Protein AF-T0ZR98-F1 (afdb_monomer_lite)

Organism: NCBI:txi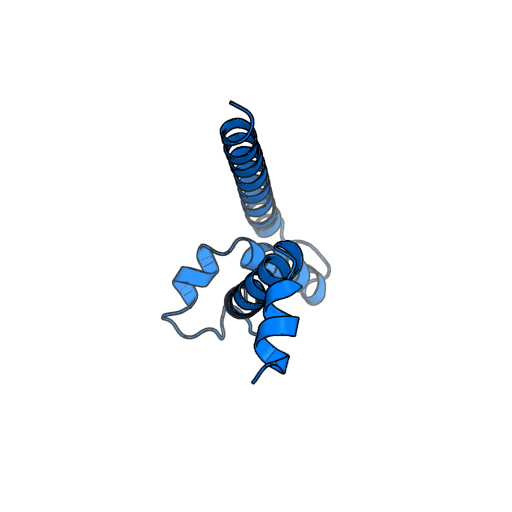d410659

pLDDT: mean 75.18, std 8.46, range [43.97, 89.25]

Sequence (102 aa):
SGITTILASRINKVEVYAIAGQAIVLPLWFMSGAFFPASSLPGFLRPFAIYNPMTYATQAVRDVMILGYFPSGAIVLDFSVLIVFLLFGVITSIFMFKTHID

Structure (mmCIF, N/CA/C/O backbone):
data_AF-T0ZR98-F1
#
_entry.id   AF-T0ZR98-F1
#
loop_
_atom_site.group_PDB
_atom_site.id
_atom_site.type_symbol
_atom_site.label_atom_id
_atom_site.label_alt_id
_atom_site.label_comp_id
_atom_site.label_asym_id
_atom_site.label_entity_id
_atom_site.label_seq_id
_atom_site.pdbx_PDB_ins_code
_atom_site.Cartn_x
_atom_site.Cartn_y
_atom_site.Cartn_z
_atom_site.occupancy
_atom_site.B_iso_or_equiv
_atom_site.auth_seq_id
_atom_site.auth_comp_id
_atom_site.auth_asym_id
_atom_site.auth_atom_id
_atom_site.pdbx_PDB_model_num
ATOM 1 N N . SER A 1 1 ? -3.966 -4.915 39.069 1.00 53.41 1 SER A N 1
ATOM 2 C CA . SER A 1 1 ? -3.195 -3.937 39.867 1.00 53.41 1 SER A CA 1
ATOM 3 C C . SER A 1 1 ? -3.811 -2.564 39.690 1.00 53.41 1 SER A C 1
ATOM 5 O O . SER A 1 1 ? -4.158 -2.259 38.562 1.00 53.41 1 SER A O 1
ATOM 7 N N . GLY A 1 2 ? -3.937 -1.717 40.719 1.00 72.69 2 GLY A N 1
ATOM 8 C CA . GLY A 1 2 ? -4.484 -0.349 40.558 1.00 72.69 2 GLY A CA 1
ATOM 9 C C . GLY A 1 2 ? -3.819 0.466 39.432 1.00 72.69 2 GLY A C 1
ATOM 10 O O . GLY A 1 2 ? -4.447 1.317 38.817 1.00 72.69 2 GLY A O 1
ATOM 11 N N . ILE A 1 3 ? -2.586 0.094 39.078 1.00 71.25 3 ILE A N 1
ATOM 12 C CA . ILE A 1 3 ? -1.805 0.567 37.930 1.00 71.25 3 ILE A CA 1
ATOM 13 C C . ILE A 1 3 ? -2.530 0.365 36.584 1.00 71.25 3 ILE A C 1
ATOM 15 O O . ILE A 1 3 ? -2.581 1.291 35.782 1.00 71.25 3 ILE A O 1
ATOM 19 N N . THR A 1 4 ? -3.152 -0.792 36.330 1.00 73.50 4 THR A N 1
ATOM 20 C CA . THR A 1 4 ? -3.895 -1.044 35.077 1.00 73.50 4 THR A CA 1
ATOM 21 C C . THR A 1 4 ? -5.219 -0.288 35.030 1.00 73.50 4 THR A C 1
ATOM 23 O O . THR A 1 4 ? -5.678 0.069 33.953 1.00 73.50 4 THR A O 1
ATOM 26 N N . THR A 1 5 ? -5.822 -0.006 36.186 1.00 71.75 5 THR A N 1
ATOM 27 C CA . THR A 1 5 ? -7.075 0.757 36.289 1.00 71.75 5 THR A CA 1
ATOM 28 C C . THR A 1 5 ? -6.840 2.257 36.089 1.00 71.75 5 THR A C 1
ATOM 30 O O . THR A 1 5 ? -7.638 2.920 35.434 1.00 71.75 5 THR A O 1
ATOM 33 N N . ILE A 1 6 ? -5.706 2.785 36.565 1.00 72.12 6 ILE A N 1
ATOM 34 C CA . ILE A 1 6 ? -5.241 4.146 36.250 1.00 72.12 6 ILE A CA 1
ATOM 35 C C . ILE A 1 6 ? -4.896 4.266 34.761 1.00 72.12 6 ILE A C 1
ATOM 37 O O . ILE A 1 6 ? -5.287 5.244 34.126 1.00 72.12 6 ILE A O 1
ATOM 41 N N . LEU A 1 7 ? -4.219 3.259 34.196 1.00 66.81 7 LEU A N 1
ATOM 42 C CA . LEU A 1 7 ? -3.943 3.185 32.760 1.00 66.81 7 LEU A CA 1
ATOM 43 C C . LEU A 1 7 ? -5.253 3.209 31.964 1.00 66.81 7 LEU A C 1
ATOM 45 O O . LEU A 1 7 ? -5.447 4.110 31.159 1.00 66.81 7 LEU A O 1
ATOM 49 N N . ALA A 1 8 ? -6.193 2.310 32.265 1.00 64.88 8 ALA A N 1
ATOM 50 C CA . ALA A 1 8 ? -7.485 2.204 31.583 1.00 64.88 8 ALA A CA 1
ATOM 51 C C . ALA A 1 8 ? -8.359 3.466 31.703 1.00 64.88 8 ALA A C 1
ATOM 53 O O . ALA A 1 8 ? -9.055 3.812 30.754 1.00 64.88 8 ALA A O 1
ATOM 54 N N . SER A 1 9 ? -8.284 4.200 32.820 1.00 66.06 9 SER A N 1
ATOM 55 C CA . SER A 1 9 ? -8.987 5.481 33.006 1.00 66.06 9 SER A CA 1
ATOM 56 C C . SER A 1 9 ? -8.476 6.605 32.091 1.00 66.06 9 SER A C 1
ATOM 58 O O . SER A 1 9 ? -9.110 7.659 32.010 1.00 66.06 9 SER A O 1
ATOM 60 N N . ARG A 1 10 ? -7.319 6.417 31.447 1.00 62.66 10 ARG A N 1
ATOM 61 C CA . ARG A 1 10 ? -6.625 7.419 30.630 1.00 62.66 10 ARG A CA 1
ATOM 62 C C . ARG A 1 10 ? -6.432 7.013 29.175 1.00 62.66 10 ARG A C 1
ATOM 64 O O . ARG A 1 10 ? -6.011 7.873 28.405 1.00 62.66 10 ARG A O 1
ATOM 71 N N . ILE A 1 11 ? -6.736 5.767 28.796 1.00 65.44 11 ILE A N 1
ATOM 72 C CA . ILE A 1 11 ? -6.606 5.320 27.407 1.00 65.44 11 ILE A CA 1
ATOM 73 C C . ILE A 1 11 ? -7.576 6.141 26.555 1.00 65.44 11 ILE A C 1
ATOM 75 O O . ILE A 1 11 ? -8.788 5.917 26.528 1.00 65.44 11 ILE A O 1
ATOM 79 N N . ASN A 1 12 ? -7.023 7.134 25.866 1.00 64.06 12 ASN A N 1
ATOM 80 C CA . ASN A 1 12 ? -7.750 7.926 24.898 1.00 64.06 12 ASN A CA 1
ATOM 81 C C . ASN A 1 12 ? -8.146 7.006 23.751 1.00 64.06 12 ASN A C 1
ATOM 83 O O . ASN A 1 12 ? -7.325 6.223 23.273 1.00 64.06 12 ASN A O 1
ATOM 87 N N . LYS A 1 13 ? -9.376 7.146 23.247 1.00 67.56 13 LYS A N 1
ATOM 88 C CA . LYS A 1 13 ? -9.825 6.394 22.066 1.00 67.56 13 LYS A CA 1
ATOM 89 C C . LYS A 1 13 ? -8.796 6.492 20.926 1.00 67.56 13 LYS A C 1
ATOM 91 O O . LYS A 1 13 ? -8.522 5.501 20.266 1.00 67.56 13 LYS A O 1
ATOM 96 N N . VAL A 1 14 ? -8.146 7.653 20.789 1.00 68.50 14 VAL A N 1
ATOM 97 C CA . VAL A 1 14 ? -7.059 7.930 19.834 1.00 68.50 14 VAL A CA 1
ATOM 98 C C . VAL A 1 14 ? -5.856 6.986 19.976 1.00 68.50 14 VAL A C 1
ATOM 100 O O . VAL A 1 14 ? -5.331 6.533 18.966 1.00 68.50 14 VAL A O 1
ATOM 103 N N . GLU A 1 15 ? -5.426 6.660 21.197 1.00 75.88 15 GLU A N 1
ATOM 104 C CA . GLU A 1 15 ? -4.266 5.789 21.433 1.00 75.88 15 GLU A CA 1
ATOM 105 C C . GLU A 1 15 ? -4.564 4.345 21.012 1.00 75.88 15 GLU A C 1
ATOM 107 O O . GLU A 1 15 ? -3.760 3.716 20.328 1.00 75.88 15 GLU A O 1
ATOM 112 N N . VAL A 1 16 ? -5.771 3.852 21.314 1.00 77.75 16 VAL A N 1
ATOM 113 C CA . VAL A 1 16 ? -6.229 2.528 20.857 1.00 77.75 16 VAL A CA 1
ATOM 114 C C . VAL A 1 16 ? -6.331 2.480 19.337 1.00 77.75 16 VAL A C 1
ATOM 116 O O . VAL A 1 16 ? -5.886 1.505 18.735 1.00 77.75 16 VAL A O 1
ATOM 119 N N . TYR A 1 17 ? -6.867 3.530 18.706 1.00 75.75 17 TYR A N 1
ATOM 120 C CA . TYR A 1 17 ? -6.930 3.618 17.245 1.00 75.75 17 TYR A CA 1
ATOM 121 C C . TYR A 1 17 ? -5.538 3.624 16.609 1.00 75.75 17 TYR A C 1
ATOM 123 O O . TYR A 1 17 ? -5.324 2.925 15.621 1.00 75.75 17 TYR A O 1
ATOM 131 N N . ALA A 1 18 ? -4.584 4.362 17.179 1.00 80.44 18 ALA A N 1
ATOM 132 C CA . ALA A 1 18 ? -3.214 4.407 16.682 1.00 80.44 18 ALA A CA 1
ATOM 133 C C . ALA A 1 18 ? -2.525 3.037 16.793 1.00 80.44 18 ALA A C 1
ATOM 135 O O . ALA A 1 18 ? -1.936 2.563 15.823 1.00 80.44 18 ALA A O 1
ATOM 136 N N . ILE A 1 19 ? -2.643 2.368 17.943 1.00 83.75 19 ILE A N 1
ATOM 137 C CA . ILE A 1 19 ? -2.042 1.046 18.167 1.00 83.75 19 ILE A CA 1
ATOM 138 C C . ILE A 1 19 ? -2.680 -0.005 17.250 1.00 83.75 19 ILE A C 1
ATOM 140 O O . ILE A 1 19 ? -1.967 -0.771 16.602 1.00 83.75 19 ILE A O 1
ATOM 144 N N . ALA A 1 20 ? -4.011 -0.019 17.146 1.00 82.75 20 ALA A N 1
ATOM 145 C CA . ALA A 1 20 ? -4.728 -0.940 16.268 1.00 82.75 20 ALA A CA 1
ATOM 146 C C . ALA A 1 20 ? -4.389 -0.700 14.789 1.00 82.75 20 ALA A C 1
ATOM 148 O O . ALA A 1 20 ? -4.151 -1.653 14.050 1.00 82.75 20 ALA A O 1
ATOM 149 N N . GLY A 1 21 ? -4.302 0.565 14.366 1.00 83.00 21 GLY A N 1
ATOM 150 C CA . GLY A 1 21 ? -3.895 0.934 13.013 1.00 83.00 21 GLY A CA 1
ATOM 151 C C . GLY A 1 21 ? -2.501 0.407 12.680 1.00 83.00 21 GLY A C 1
ATOM 152 O O . GLY A 1 21 ? -2.329 -0.300 11.690 1.00 83.00 21 GLY A O 1
ATOM 153 N N . GLN A 1 22 ? -1.519 0.657 13.548 1.00 83.44 22 GLN A N 1
ATOM 154 C CA . GLN A 1 22 ? -0.144 0.192 13.341 1.00 83.44 22 GLN A CA 1
ATOM 155 C C . GLN A 1 22 ? -0.035 -1.340 13.312 1.00 83.44 22 GLN A C 1
ATOM 157 O O . GLN A 1 22 ? 0.715 -1.887 12.501 1.00 83.44 22 GLN A O 1
ATOM 162 N N . ALA A 1 23 ? -0.818 -2.042 14.137 1.00 87.00 23 ALA A N 1
ATOM 163 C CA . ALA A 1 23 ? -0.868 -3.503 14.136 1.00 87.00 23 ALA A CA 1
ATOM 164 C C . ALA A 1 23 ? -1.388 -4.088 12.808 1.00 87.00 23 ALA A C 1
ATOM 166 O O . ALA A 1 23 ? -0.995 -5.191 12.436 1.00 87.00 23 ALA A O 1
ATOM 167 N N . ILE A 1 24 ? -2.234 -3.352 12.081 1.00 83.81 24 ILE A N 1
ATOM 168 C CA . ILE A 1 24 ? -2.773 -3.747 10.770 1.00 83.81 24 ILE A CA 1
ATOM 169 C C . ILE A 1 24 ? -1.834 -3.334 9.627 1.00 83.81 24 ILE A C 1
ATOM 171 O O . ILE A 1 24 ? -1.680 -4.065 8.648 1.00 83.81 24 ILE A O 1
ATOM 175 N N . VAL A 1 25 ? -1.170 -2.182 9.742 1.00 83.69 25 VAL A N 1
ATOM 176 C CA . VAL A 1 25 ? -0.244 -1.676 8.715 1.00 83.69 25 VAL A CA 1
ATOM 177 C C . VAL A 1 25 ? 0.930 -2.633 8.500 1.00 83.69 25 VAL A C 1
ATOM 179 O O . VAL A 1 25 ? 1.310 -2.887 7.359 1.00 83.69 25 VAL A O 1
ATOM 182 N N . LEU A 1 26 ? 1.469 -3.218 9.571 1.00 84.81 26 LEU A N 1
ATOM 183 C CA . LEU A 1 26 ? 2.608 -4.135 9.498 1.00 84.81 26 LEU A CA 1
ATOM 184 C C . LEU A 1 26 ? 2.362 -5.368 8.593 1.00 84.81 26 LEU A C 1
ATOM 186 O O . LEU A 1 26 ? 3.140 -5.568 7.655 1.00 84.81 26 LEU A O 1
ATOM 190 N N . PRO A 1 27 ? 1.309 -6.188 8.793 1.00 79.81 27 PRO A N 1
ATOM 191 C CA . PRO A 1 27 ? 1.020 -7.302 7.892 1.00 79.81 27 PRO A CA 1
ATOM 192 C C . PRO A 1 27 ? 0.687 -6.828 6.471 1.00 79.81 27 PRO A C 1
ATOM 194 O O . PRO A 1 27 ? 1.110 -7.468 5.509 1.00 79.81 27 PRO A O 1
ATOM 197 N N . LEU A 1 28 ? 0.023 -5.678 6.305 1.00 78.81 28 LEU A N 1
ATOM 198 C CA . LEU A 1 28 ? -0.239 -5.106 4.979 1.00 78.81 28 LEU A CA 1
ATOM 199 C C . LEU A 1 28 ? 1.049 -4.736 4.230 1.00 78.81 28 LEU A C 1
ATOM 201 O O . LEU A 1 28 ? 1.131 -4.966 3.025 1.00 78.81 28 LEU A O 1
ATOM 205 N N . TRP A 1 29 ? 2.055 -4.191 4.918 1.00 76.25 29 TRP A N 1
ATOM 206 C CA . TRP A 1 29 ? 3.372 -3.875 4.347 1.00 76.25 29 TRP A CA 1
ATOM 207 C C . TRP A 1 29 ? 4.166 -5.130 3.994 1.00 76.25 29 TRP A C 1
ATOM 209 O O . TRP A 1 29 ? 4.853 -5.177 2.974 1.00 76.25 29 TRP A O 1
ATOM 219 N N . PHE A 1 30 ? 4.059 -6.170 4.818 1.00 78.31 30 PHE A N 1
ATOM 220 C CA . PHE A 1 30 ? 4.659 -7.465 4.518 1.00 78.31 30 PHE A CA 1
ATOM 221 C C . PHE A 1 30 ? 4.050 -8.081 3.250 1.00 78.31 30 PHE A C 1
ATOM 223 O O . PHE A 1 30 ? 4.770 -8.562 2.377 1.00 78.31 30 PHE A O 1
ATOM 230 N N . MET A 1 31 ? 2.725 -8.005 3.113 1.00 74.44 31 MET A N 1
ATOM 231 C CA . MET A 1 31 ? 1.985 -8.551 1.974 1.00 74.44 31 MET A CA 1
ATOM 232 C C . MET A 1 31 ? 2.092 -7.703 0.701 1.00 74.44 31 MET A C 1
ATOM 234 O O . MET A 1 31 ? 1.931 -8.253 -0.385 1.00 74.44 31 MET A O 1
ATOM 238 N N . SER A 1 32 ? 2.367 -6.396 0.801 1.00 68.56 32 SER A N 1
ATOM 239 C CA . SER A 1 32 ? 2.527 -5.525 -0.376 1.00 68.56 32 SER A CA 1
ATOM 240 C C . SER A 1 32 ? 3.820 -5.788 -1.147 1.00 68.56 32 SER A C 1
ATOM 242 O O . SER A 1 32 ? 4.025 -5.306 -2.253 1.00 68.56 32 SER A O 1
ATOM 244 N N . GLY A 1 33 ? 4.730 -6.553 -0.559 1.00 67.88 33 GLY A N 1
ATOM 245 C CA . GLY A 1 33 ? 6.039 -6.792 -1.127 1.00 67.88 33 GLY A CA 1
ATOM 246 C C . GLY A 1 33 ? 7.007 -5.605 -1.025 1.00 67.88 33 GLY A C 1
ATOM 247 O O . GLY A 1 33 ? 7.998 -5.543 -1.765 1.00 67.88 33 GLY A O 1
ATOM 248 N N . ALA A 1 34 ? 6.742 -4.694 -0.075 1.00 69.38 34 ALA A N 1
ATOM 249 C CA . ALA A 1 34 ? 7.674 -3.653 0.357 1.00 69.38 34 ALA A CA 1
ATOM 250 C C . ALA A 1 34 ? 8.945 -4.257 0.979 1.00 69.38 34 ALA A C 1
ATOM 252 O O . ALA A 1 34 ? 10.051 -3.828 0.660 1.00 69.38 34 ALA A O 1
ATOM 253 N N . PHE A 1 35 ? 8.786 -5.280 1.830 1.00 67.81 35 PHE A N 1
ATOM 254 C CA . PHE A 1 35 ? 9.902 -5.982 2.481 1.00 67.81 35 PHE A CA 1
ATOM 255 C C . PHE A 1 35 ? 10.465 -7.143 1.648 1.00 67.81 35 PHE A C 1
ATOM 257 O O . PHE A 1 35 ? 11.668 -7.387 1.674 1.00 67.81 35 PHE A O 1
ATOM 264 N N . PHE A 1 36 ? 9.611 -7.851 0.900 1.00 65.06 36 PHE A N 1
ATOM 265 C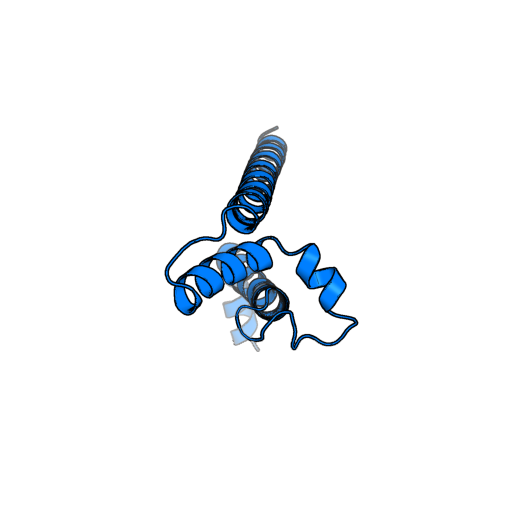 CA . PHE A 1 36 ? 9.990 -9.005 0.078 1.00 65.06 36 PHE A CA 1
ATOM 266 C C . PHE A 1 36 ? 9.410 -8.865 -1.326 1.00 65.06 36 PHE A C 1
ATOM 268 O O . PHE A 1 36 ? 8.248 -8.506 -1.451 1.00 65.06 36 PHE A O 1
ATOM 275 N N . PRO A 1 37 ? 10.139 -9.169 -2.407 1.00 62.91 37 PRO A N 1
ATOM 276 C CA . PRO A 1 37 ? 9.563 -9.110 -3.744 1.00 62.91 37 PRO A CA 1
ATOM 277 C C . PRO A 1 37 ? 8.276 -9.942 -3.842 1.00 62.91 37 PRO A C 1
ATOM 279 O O . PRO A 1 37 ? 8.211 -11.046 -3.306 1.00 62.91 37 PRO A O 1
ATOM 282 N N . ALA A 1 38 ? 7.272 -9.467 -4.585 1.00 64.88 38 ALA A N 1
ATOM 283 C CA . ALA A 1 38 ? 6.056 -10.247 -4.842 1.00 64.88 38 ALA A CA 1
ATOM 284 C C . ALA A 1 38 ? 6.344 -11.600 -5.533 1.00 64.88 38 ALA A C 1
ATOM 286 O O . ALA A 1 38 ? 5.569 -12.549 -5.418 1.00 64.88 38 ALA A O 1
ATOM 287 N N . SER A 1 39 ? 7.491 -11.715 -6.213 1.00 66.06 39 SER A N 1
ATOM 288 C CA . SER A 1 39 ? 8.027 -12.962 -6.770 1.00 66.06 39 SER A CA 1
ATOM 289 C C . SER A 1 39 ? 8.579 -13.935 -5.720 1.00 66.06 39 SER A C 1
ATOM 291 O O . SER A 1 39 ? 8.656 -15.127 -5.998 1.00 66.06 39 SER A O 1
ATOM 293 N N . SER A 1 40 ? 8.947 -13.445 -4.536 1.00 66.25 40 SER A N 1
ATOM 294 C CA . SER A 1 40 ? 9.489 -14.218 -3.410 1.00 66.25 40 SER A CA 1
ATOM 295 C C . SER A 1 40 ? 8.430 -14.562 -2.356 1.00 66.25 40 SER A C 1
ATOM 297 O O . SER A 1 40 ? 8.731 -15.265 -1.394 1.00 66.25 40 SER A O 1
ATOM 299 N N . LEU A 1 41 ? 7.194 -14.075 -2.521 1.00 70.31 41 LEU A N 1
ATOM 300 C CA . LEU A 1 41 ? 6.074 -14.406 -1.643 1.00 70.31 41 LEU A CA 1
ATOM 301 C C . LEU A 1 41 ? 5.628 -15.868 -1.866 1.00 70.31 41 LEU A C 1
ATOM 303 O O . LEU A 1 41 ? 5.482 -16.298 -3.015 1.00 70.31 41 LEU A O 1
ATOM 307 N N . PRO A 1 42 ? 5.356 -16.633 -0.790 1.00 68.19 42 PRO A N 1
ATOM 308 C CA . PRO A 1 42 ? 4.733 -17.950 -0.875 1.00 68.19 42 PRO A CA 1
ATOM 309 C C . PRO A 1 42 ? 3.455 -17.927 -1.726 1.00 68.19 42 PRO A C 1
ATOM 311 O O . PRO A 1 42 ? 2.690 -16.963 -1.680 1.00 68.19 42 PRO A O 1
ATOM 314 N N . GLY A 1 43 ? 3.180 -19.003 -2.472 1.00 70.69 43 GLY A N 1
ATOM 315 C CA . GLY A 1 43 ? 2.072 -19.050 -3.440 1.00 70.69 43 GLY A CA 1
ATOM 316 C C . GLY A 1 43 ? 0.686 -18.728 -2.864 1.00 70.69 43 GLY A C 1
ATOM 317 O O . GLY A 1 43 ? -0.154 -18.188 -3.576 1.00 70.69 43 GLY A O 1
ATOM 318 N N . PHE A 1 44 ? 0.466 -18.973 -1.569 1.00 74.38 44 PHE A N 1
ATOM 319 C CA . PHE A 1 44 ? -0.773 -18.617 -0.873 1.00 74.38 44 PHE A CA 1
ATOM 320 C C . PHE A 1 44 ? -0.910 -17.114 -0.569 1.00 74.38 44 PHE A C 1
ATOM 322 O O . PHE A 1 44 ? -2.029 -16.643 -0.406 1.00 74.38 44 PHE A O 1
ATOM 329 N N . LEU A 1 45 ? 0.188 -16.347 -0.525 1.00 70.25 45 LEU A N 1
ATOM 330 C CA . LEU A 1 45 ? 0.180 -14.890 -0.303 1.00 70.25 45 LEU A CA 1
ATOM 331 C C . LEU A 1 45 ? 0.113 -14.078 -1.601 1.00 70.25 45 LEU A C 1
ATOM 333 O O . LEU A 1 45 ? -0.317 -12.927 -1.578 1.00 70.25 45 LEU A O 1
ATOM 337 N N . ARG A 1 46 ? 0.472 -14.679 -2.742 1.00 68.50 46 ARG A N 1
ATOM 338 C CA . ARG A 1 46 ? 0.356 -14.058 -4.072 1.00 68.50 46 ARG A CA 1
ATOM 339 C C . ARG A 1 46 ? -1.039 -13.500 -4.396 1.00 68.50 46 ARG A C 1
ATOM 341 O O . ARG A 1 46 ? -1.092 -12.355 -4.837 1.00 68.50 46 ARG A O 1
ATOM 348 N N . PRO A 1 47 ? -2.154 -14.228 -4.179 1.00 72.06 47 PRO A N 1
ATOM 349 C CA . PRO A 1 47 ? -3.479 -13.682 -4.456 1.00 72.06 47 PRO A CA 1
ATOM 350 C C . PRO A 1 47 ? -3.772 -12.446 -3.604 1.00 72.06 47 PRO A C 1
ATOM 352 O O . PRO A 1 47 ? -4.313 -11.470 -4.110 1.00 72.06 47 PRO A O 1
ATOM 355 N N . PHE A 1 48 ? -3.355 -12.442 -2.337 1.00 70.19 48 PHE A N 1
ATOM 356 C CA . PHE A 1 48 ? -3.558 -11.291 -1.459 1.00 70.19 48 PHE A CA 1
ATOM 357 C C . PHE A 1 48 ? -2.719 -10.073 -1.861 1.00 70.19 48 PHE A C 1
ATOM 359 O O . PHE A 1 48 ? -3.172 -8.942 -1.701 1.00 70.19 48 PHE A O 1
ATOM 366 N N . ALA A 1 49 ? -1.525 -10.288 -2.418 1.00 71.12 49 ALA A N 1
ATOM 367 C CA . ALA A 1 49 ? -0.695 -9.207 -2.938 1.00 71.12 49 ALA A CA 1
ATOM 368 C C . ALA A 1 49 ? -1.348 -8.495 -4.141 1.00 71.12 49 ALA A C 1
ATOM 370 O O . ALA A 1 49 ? -1.198 -7.284 -4.266 1.00 71.12 49 ALA A O 1
ATOM 371 N N . ILE A 1 50 ? -2.117 -9.207 -4.979 1.00 70.44 50 ILE A N 1
ATOM 372 C CA . ILE A 1 50 ? -2.827 -8.629 -6.142 1.00 70.44 50 ILE A CA 1
ATOM 373 C C . ILE A 1 50 ? -3.946 -7.673 -5.705 1.00 70.44 50 ILE A C 1
ATOM 375 O O . ILE A 1 50 ? -4.172 -6.656 -6.359 1.00 70.44 50 ILE A O 1
ATOM 379 N N . TYR A 1 51 ? -4.627 -7.975 -4.596 1.00 73.00 51 TYR A N 1
ATOM 380 C CA . TYR A 1 51 ? -5.675 -7.113 -4.034 1.00 73.00 51 TYR A CA 1
ATOM 381 C C . TYR A 1 51 ? -5.130 -5.941 -3.215 1.00 73.00 51 TYR A C 1
ATOM 383 O O . TYR A 1 51 ? -5.880 -5.026 -2.884 1.00 73.00 51 TYR A O 1
ATOM 391 N N . ASN A 1 52 ? -3.845 -5.961 -2.860 1.00 78.88 52 ASN A N 1
ATOM 392 C CA . ASN A 1 52 ? -3.245 -4.913 -2.054 1.00 78.88 52 ASN A CA 1
ATOM 393 C C . ASN A 1 52 ? -2.758 -3.765 -2.965 1.00 78.88 52 ASN A C 1
ATOM 395 O O . ASN A 1 52 ? -1.767 -3.935 -3.677 1.00 78.88 52 ASN A O 1
ATOM 399 N N . PRO A 1 53 ? -3.397 -2.579 -2.940 1.00 76.19 53 PRO A N 1
ATOM 400 C CA . PRO A 1 53 ? -3.025 -1.446 -3.797 1.00 76.19 53 PRO A CA 1
ATOM 401 C C . PRO A 1 53 ? -1.593 -0.963 -3.528 1.00 76.19 53 PRO A C 1
ATOM 403 O O . PRO A 1 53 ? -0.907 -0.470 -4.421 1.00 76.19 53 PRO A O 1
ATOM 406 N N . MET A 1 54 ? -1.105 -1.158 -2.302 1.00 76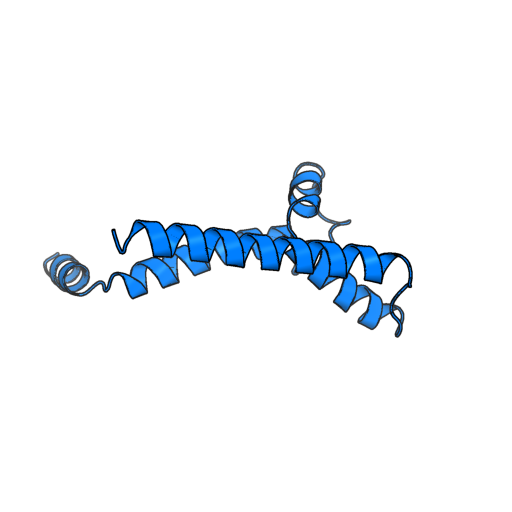.12 54 MET A N 1
ATOM 407 C CA . MET A 1 54 ? 0.250 -0.797 -1.902 1.00 76.12 54 MET A CA 1
ATOM 408 C C . MET A 1 54 ? 1.309 -1.641 -2.620 1.00 76.12 54 MET A C 1
ATOM 410 O O . MET A 1 54 ? 2.449 -1.199 -2.753 1.00 76.12 54 MET A O 1
ATOM 414 N N . THR A 1 55 ? 0.941 -2.822 -3.124 1.00 79.44 55 THR A N 1
ATOM 415 C CA . THR A 1 55 ? 1.820 -3.649 -3.954 1.00 79.44 55 THR A CA 1
ATOM 416 C C . THR A 1 55 ? 2.238 -2.905 -5.211 1.00 79.44 55 THR A C 1
ATOM 418 O O . THR A 1 55 ? 3.430 -2.818 -5.498 1.00 79.44 55 THR A O 1
ATOM 421 N N . TYR A 1 56 ? 1.283 -2.285 -5.901 1.00 78.69 56 TYR A N 1
ATOM 422 C CA . TYR A 1 56 ? 1.530 -1.540 -7.134 1.00 78.69 56 TYR A CA 1
ATOM 423 C C . TYR A 1 56 ? 2.382 -0.290 -6.885 1.00 78.69 56 TYR A C 1
ATOM 425 O O . TYR A 1 56 ? 3.312 -0.020 -7.636 1.00 78.69 56 TYR A O 1
ATOM 433 N N . ALA A 1 57 ? 2.173 0.413 -5.764 1.00 77.25 57 ALA A N 1
ATOM 434 C CA . ALA A 1 57 ? 3.039 1.534 -5.382 1.00 77.25 57 ALA A CA 1
ATOM 435 C C . ALA A 1 57 ? 4.506 1.105 -5.193 1.00 77.25 57 ALA A C 1
ATOM 437 O O . ALA A 1 57 ? 5.424 1.763 -5.682 1.00 77.25 57 ALA A O 1
ATOM 438 N N . THR A 1 58 ? 4.742 -0.007 -4.490 1.00 79.12 58 THR A N 1
ATOM 439 C CA . THR A 1 58 ? 6.111 -0.495 -4.247 1.00 79.12 58 THR A CA 1
ATOM 440 C C . THR A 1 58 ? 6.771 -1.051 -5.509 1.00 79.12 58 THR A C 1
ATOM 442 O O . THR A 1 58 ? 7.985 -0.909 -5.665 1.00 79.12 58 THR A O 1
ATOM 445 N N . GLN A 1 59 ? 5.991 -1.646 -6.418 1.00 78.31 59 GLN A N 1
ATOM 446 C CA . GLN A 1 59 ? 6.466 -2.108 -7.722 1.00 78.31 59 GLN A CA 1
ATOM 447 C C . GLN A 1 59 ? 6.847 -0.929 -8.616 1.00 78.31 59 GLN A C 1
ATOM 449 O O . GLN A 1 59 ? 7.983 -0.890 -9.074 1.00 78.31 59 GLN A O 1
ATOM 454 N N . ALA A 1 60 ? 5.990 0.086 -8.738 1.00 78.19 60 ALA A N 1
ATOM 455 C CA . ALA A 1 60 ? 6.271 1.292 -9.512 1.00 78.19 60 ALA A CA 1
ATOM 456 C C . ALA A 1 60 ? 7.579 1.978 -9.078 1.00 78.19 60 ALA A C 1
ATOM 458 O O . ALA A 1 60 ? 8.428 2.305 -9.906 1.00 78.19 60 ALA A O 1
ATOM 459 N N . VAL A 1 61 ? 7.785 2.160 -7.766 1.00 79.88 61 VAL A N 1
ATOM 460 C CA . VAL A 1 61 ? 9.023 2.756 -7.229 1.00 79.88 61 VAL A CA 1
ATOM 461 C C . VAL A 1 61 ? 10.237 1.868 -7.516 1.00 79.88 61 VAL A C 1
ATOM 463 O O . VAL A 1 61 ? 11.307 2.372 -7.858 1.00 79.88 61 VAL A O 1
ATOM 466 N N . ARG A 1 62 ? 10.092 0.545 -7.400 1.00 81.00 62 ARG A N 1
ATOM 467 C CA . ARG A 1 62 ? 11.171 -0.406 -7.694 1.00 81.00 62 ARG A CA 1
ATOM 468 C C . ARG A 1 62 ? 11.549 -0.396 -9.170 1.00 81.00 62 ARG A C 1
ATOM 470 O O . ARG A 1 62 ? 12.739 -0.367 -9.471 1.00 81.00 62 ARG A O 1
ATOM 477 N N . ASP A 1 63 ? 10.569 -0.391 -10.061 1.00 79.88 63 ASP A N 1
ATOM 478 C CA . ASP A 1 63 ? 10.792 -0.380 -11.503 1.00 79.88 63 ASP A CA 1
ATOM 479 C C . ASP A 1 63 ? 11.572 0.870 -11.916 1.00 79.88 63 ASP A C 1
ATOM 481 O O . ASP A 1 63 ? 12.537 0.764 -12.667 1.00 79.88 63 ASP A O 1
ATOM 485 N N . VAL A 1 64 ? 11.272 2.027 -11.321 1.00 82.00 64 VAL A N 1
ATOM 486 C CA . VAL A 1 64 ? 12.060 3.255 -11.518 1.00 82.00 64 VAL A CA 1
ATOM 487 C C . VAL A 1 64 ? 13.482 3.120 -10.991 1.00 82.00 64 VAL A C 1
ATOM 489 O O . VAL A 1 64 ? 14.418 3.529 -11.672 1.00 82.00 64 VAL A O 1
ATOM 492 N N . MET A 1 65 ? 13.668 2.558 -9.794 1.00 81.81 65 MET A N 1
ATOM 493 C CA . MET A 1 65 ? 15.006 2.398 -9.212 1.00 81.81 65 MET A CA 1
ATOM 494 C C . MET A 1 65 ? 15.884 1.422 -10.004 1.00 81.81 65 MET A C 1
ATOM 496 O O . MET A 1 65 ? 17.098 1.603 -10.039 1.00 81.81 65 MET A O 1
ATOM 500 N N . ILE A 1 66 ? 15.296 0.393 -10.624 1.00 83.19 66 ILE A N 1
ATOM 501 C CA . ILE A 1 66 ? 16.030 -0.627 -11.387 1.00 83.19 66 ILE A CA 1
ATOM 502 C C . ILE A 1 66 ? 16.244 -0.197 -12.841 1.00 83.19 66 ILE A C 1
ATOM 504 O O . ILE A 1 66 ? 17.349 -0.333 -13.362 1.00 83.19 66 ILE A O 1
ATOM 508 N N . LEU A 1 67 ? 15.196 0.284 -13.512 1.00 81.56 67 LEU A N 1
ATOM 509 C CA . LEU A 1 67 ? 15.215 0.577 -14.948 1.00 81.56 67 LEU A CA 1
ATOM 510 C C . LEU A 1 67 ? 15.606 2.029 -15.247 1.00 81.56 67 LEU A C 1
ATOM 512 O O . LEU A 1 67 ? 16.012 2.328 -16.367 1.00 81.56 67 LEU A O 1
ATOM 516 N N . GLY A 1 68 ? 15.481 2.941 -14.278 1.00 77.31 68 GLY A N 1
ATOM 517 C CA . GLY A 1 68 ? 15.722 4.377 -14.458 1.00 77.31 68 GLY A CA 1
ATOM 518 C C . GLY A 1 68 ? 14.609 5.114 -15.215 1.00 77.31 68 GLY A C 1
ATOM 519 O O . GLY A 1 68 ? 14.696 6.325 -15.403 1.00 77.31 68 GLY A O 1
ATOM 520 N N . TYR A 1 69 ? 13.559 4.411 -15.644 1.00 74.44 69 TYR A N 1
ATOM 521 C CA . TYR A 1 69 ? 12.378 4.967 -16.303 1.00 74.44 69 TYR A CA 1
ATOM 522 C C . TYR A 1 69 ? 11.136 4.143 -15.955 1.00 74.44 69 TYR A C 1
ATOM 524 O O . TYR A 1 69 ? 11.239 2.982 -15.563 1.00 74.44 69 TYR A O 1
ATOM 532 N N . PHE A 1 70 ? 9.954 4.736 -16.122 1.00 71.50 70 PHE A N 1
ATOM 533 C CA . PHE A 1 70 ? 8.695 4.017 -15.951 1.00 71.50 70 PHE A CA 1
ATOM 534 C C . PHE A 1 70 ? 8.313 3.271 -17.238 1.00 71.50 70 PHE A C 1
ATOM 536 O O . PHE A 1 70 ? 8.143 3.916 -18.279 1.00 71.50 70 PHE A O 1
ATOM 543 N N . PRO A 1 71 ? 8.105 1.943 -17.197 1.00 73.62 71 PRO A N 1
ATOM 544 C CA . PRO A 1 71 ? 7.498 1.220 -18.307 1.00 73.62 71 PRO A CA 1
ATOM 545 C C . PRO A 1 71 ? 6.082 1.759 -18.556 1.00 73.62 71 PRO A C 1
ATOM 547 O O . PRO A 1 71 ? 5.245 1.771 -17.653 1.00 73.62 71 PRO A O 1
ATOM 550 N N . SER A 1 72 ? 5.787 2.185 -19.786 1.00 69.19 72 SER A N 1
ATOM 551 C CA . SER A 1 72 ? 4.504 2.814 -20.143 1.00 69.19 72 SER A CA 1
ATOM 552 C C . SER A 1 72 ? 3.280 1.928 -19.874 1.00 69.19 72 SER A C 1
ATOM 554 O O . SER A 1 72 ? 2.202 2.443 -19.594 1.00 69.19 72 SER A O 1
ATOM 556 N N . GLY A 1 73 ? 3.437 0.601 -19.918 1.00 70.44 73 GLY A N 1
ATOM 557 C CA . GLY A 1 73 ? 2.372 -0.349 -19.585 1.00 70.44 73 GLY A CA 1
ATOM 558 C C . 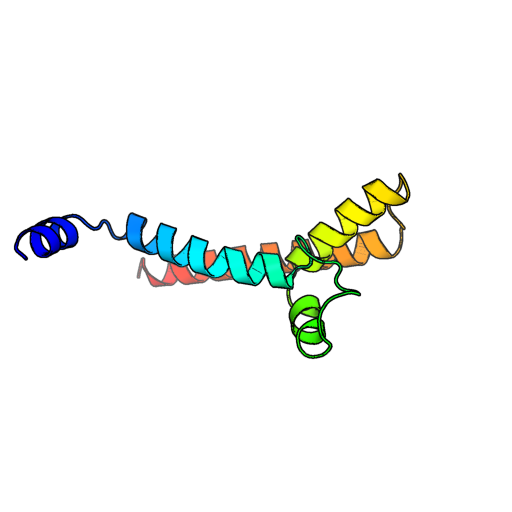GLY A 1 73 ? 2.118 -0.507 -18.080 1.00 70.44 73 GLY A C 1
ATOM 559 O O . GLY A 1 73 ? 0.967 -0.626 -17.670 1.00 70.44 73 GLY A O 1
ATOM 560 N N . 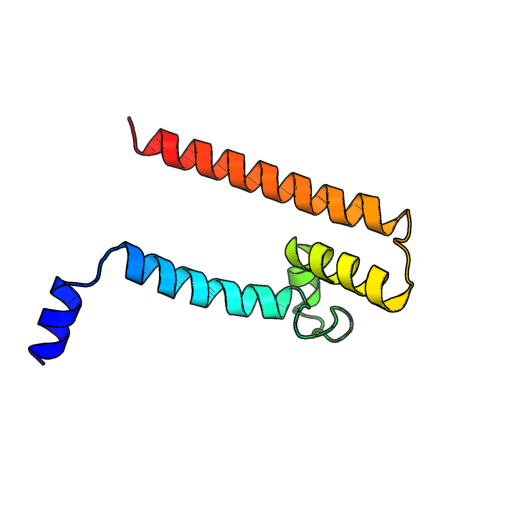ALA A 1 74 ? 3.170 -0.470 -17.257 1.00 71.44 74 ALA A N 1
ATOM 561 C CA . ALA A 1 74 ? 3.060 -0.613 -15.802 1.00 71.44 74 ALA A CA 1
ATOM 562 C C . ALA A 1 74 ? 2.502 0.662 -15.155 1.00 71.44 74 ALA A C 1
ATOM 564 O O . ALA A 1 74 ? 1.641 0.593 -14.284 1.00 71.44 74 ALA A O 1
ATOM 565 N N . ILE A 1 75 ? 2.886 1.836 -15.674 1.00 75.31 75 ILE A N 1
ATOM 566 C CA . ILE A 1 75 ? 2.476 3.124 -15.104 1.00 75.31 75 ILE A CA 1
ATOM 567 C C . ILE A 1 75 ? 0.954 3.316 -15.115 1.00 75.31 75 ILE A C 1
ATOM 569 O O . ILE A 1 75 ? 0.384 3.825 -14.156 1.00 75.31 75 ILE A O 1
ATOM 573 N N . VAL A 1 76 ? 0.268 2.885 -16.177 1.00 77.75 76 VAL A N 1
ATOM 574 C CA . VAL A 1 76 ? -1.188 3.049 -16.278 1.00 77.75 76 VAL A CA 1
ATOM 575 C C . VAL A 1 76 ? -1.890 2.156 -15.260 1.00 77.75 76 VAL A C 1
ATOM 577 O O . VAL A 1 76 ? -2.826 2.600 -14.595 1.00 77.75 76 VAL A O 1
ATOM 580 N N . LEU A 1 77 ? -1.433 0.913 -15.108 1.00 75.56 77 LEU A N 1
ATOM 581 C CA . LEU A 1 77 ? -2.031 -0.048 -14.187 1.00 75.56 77 LEU A CA 1
ATOM 582 C C . LEU A 1 77 ? -1.764 0.351 -12.729 1.00 75.56 77 LEU A C 1
ATOM 584 O O . LEU A 1 77 ? -2.707 0.433 -11.944 1.00 75.56 77 LEU A O 1
ATOM 588 N N . ASP A 1 78 ? -0.527 0.709 -12.389 1.00 78.62 78 ASP A N 1
ATOM 589 C CA . ASP A 1 78 ? -0.153 1.061 -11.019 1.00 78.62 78 ASP A CA 1
ATOM 590 C C . ASP A 1 78 ? -0.877 2.321 -10.537 1.00 78.62 78 ASP A C 1
ATOM 592 O O . ASP A 1 78 ? -1.481 2.338 -9.460 1.00 78.62 78 ASP A O 1
ATOM 596 N N . PHE A 1 79 ? -0.884 3.377 -11.355 1.00 78.00 79 PHE A N 1
ATOM 597 C CA . PHE A 1 79 ? -1.547 4.627 -10.990 1.00 78.00 79 PHE A CA 1
ATOM 598 C C . PHE A 1 79 ? -3.071 4.504 -11.007 1.00 78.00 79 PHE A C 1
ATOM 600 O O . PHE A 1 79 ? -3.725 5.083 -10.140 1.00 78.00 79 PHE A O 1
ATOM 607 N N . SER A 1 80 ? -3.660 3.748 -11.941 1.00 81.94 80 SER A N 1
ATOM 608 C CA . SER A 1 80 ? -5.118 3.565 -11.968 1.00 81.94 80 SER A CA 1
ATOM 609 C C . SER A 1 80 ? -5.624 2.826 -10.729 1.00 81.94 80 SER A C 1
ATOM 611 O O . SER A 1 80 ? -6.588 3.281 -10.113 1.00 81.94 80 SER A O 1
ATOM 613 N N . VAL A 1 81 ? -4.946 1.758 -10.296 1.00 83.62 81 VAL A N 1
ATOM 614 C CA . VAL A 1 81 ? -5.306 1.023 -9.073 1.00 83.62 81 VAL A CA 1
ATOM 615 C C . VAL A 1 81 ? -5.187 1.920 -7.839 1.00 83.62 81 VAL A C 1
ATOM 617 O O . VAL A 1 81 ? -6.085 1.925 -6.994 1.00 83.62 81 VAL A O 1
ATOM 620 N N . LEU A 1 82 ? -4.128 2.729 -7.749 1.00 83.81 82 LEU A N 1
ATOM 621 C CA . LEU A 1 82 ? -3.948 3.670 -6.641 1.00 83.81 82 LEU A CA 1
ATOM 622 C C . LEU A 1 82 ? -5.030 4.755 -6.612 1.00 83.81 82 LEU A C 1
ATOM 624 O O . LEU A 1 82 ? -5.565 5.051 -5.543 1.00 83.81 82 LEU A O 1
ATOM 628 N N . ILE A 1 83 ? -5.396 5.314 -7.768 1.00 86.00 83 ILE A N 1
ATOM 629 C CA . ILE A 1 83 ? -6.461 6.320 -7.877 1.00 86.00 83 ILE A CA 1
ATOM 630 C C . ILE A 1 83 ? -7.813 5.720 -7.483 1.00 86.00 83 ILE A C 1
ATOM 632 O O . ILE A 1 83 ? -8.543 6.329 -6.702 1.00 86.00 83 ILE A O 1
ATOM 636 N N . VAL A 1 84 ? -8.144 4.519 -7.967 1.00 87.06 84 VAL A N 1
ATOM 637 C CA . VAL A 1 84 ? -9.397 3.830 -7.614 1.00 87.06 84 VAL A CA 1
ATOM 638 C C . VAL A 1 84 ? -9.467 3.567 -6.112 1.00 87.06 84 VAL A C 1
ATOM 640 O O . VAL A 1 84 ? -10.498 3.832 -5.494 1.00 87.06 84 VAL A O 1
ATOM 643 N N . PHE A 1 85 ? -8.374 3.106 -5.502 1.00 86.00 85 PHE A N 1
ATOM 644 C CA . PHE A 1 85 ? -8.319 2.886 -4.060 1.00 86.00 85 PHE A CA 1
ATOM 645 C C . PHE A 1 85 ? -8.478 4.185 -3.263 1.00 86.00 85 PHE A C 1
ATOM 647 O O . PHE A 1 85 ? -9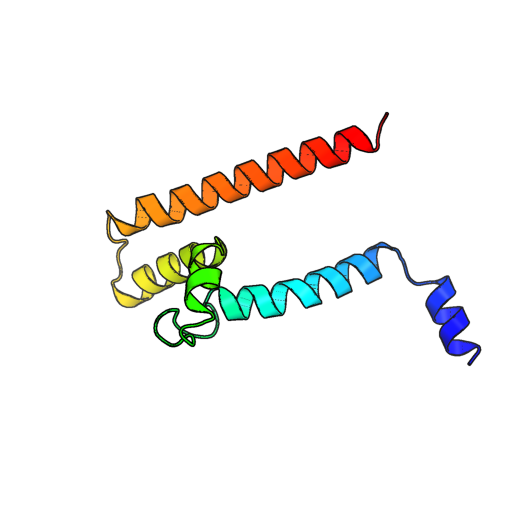.211 4.212 -2.274 1.00 86.00 85 PHE A O 1
ATOM 654 N N . LEU A 1 86 ? -7.847 5.274 -3.709 1.00 87.12 86 LEU A N 1
ATOM 655 C CA . LEU A 1 86 ? -7.978 6.587 -3.080 1.00 87.12 86 LEU A CA 1
ATOM 656 C C . LEU A 1 86 ? -9.431 7.068 -3.137 1.00 87.12 86 LEU A C 1
ATOM 658 O O . LEU A 1 86 ? -9.995 7.433 -2.107 1.00 87.12 86 LEU A O 1
ATOM 662 N N . LEU A 1 87 ? -10.063 7.006 -4.311 1.00 89.19 87 LEU A N 1
ATOM 663 C CA . LEU A 1 87 ? -11.468 7.380 -4.478 1.00 89.19 87 LEU A CA 1
ATOM 664 C C . LEU A 1 87 ? -12.386 6.518 -3.607 1.00 89.19 87 LEU A C 1
ATOM 666 O O . LEU A 1 87 ? -13.263 7.055 -2.936 1.00 89.19 87 LEU A O 1
ATOM 670 N N . PHE A 1 88 ? -12.155 5.206 -3.552 1.00 88.88 88 PHE A N 1
ATOM 671 C CA . PHE A 1 88 ? -12.907 4.306 -2.680 1.00 88.88 88 PHE A CA 1
ATOM 672 C C . PHE A 1 88 ? -12.746 4.671 -1.196 1.00 88.88 88 PHE A C 1
ATOM 674 O O . PHE A 1 88 ? -13.738 4.748 -0.466 1.00 88.88 88 PHE A O 1
ATOM 681 N N . GLY A 1 89 ? -11.520 4.956 -0.750 1.00 84.25 89 GLY A N 1
ATOM 682 C CA . GLY A 1 89 ? -11.228 5.397 0.616 1.00 84.25 89 GLY A CA 1
ATOM 683 C C . GLY A 1 89 ? -11.915 6.719 0.966 1.00 84.25 89 GLY A C 1
ATOM 684 O O . GLY A 1 89 ? -12.502 6.859 2.036 1.00 84.25 89 GLY A O 1
ATOM 685 N N . VAL A 1 90 ? -11.917 7.674 0.037 1.00 88.19 90 VAL A N 1
ATOM 686 C CA . VAL A 1 90 ? -12.599 8.962 0.217 1.00 88.19 90 VAL A CA 1
ATOM 687 C C . VAL A 1 90 ? -14.117 8.778 0.272 1.00 88.19 90 VAL A C 1
ATOM 689 O O . VAL A 1 90 ? -14.756 9.314 1.173 1.00 88.19 90 VAL A O 1
ATOM 692 N N . ILE A 1 91 ? -14.705 7.981 -0.623 1.00 89.25 91 ILE A N 1
ATOM 693 C CA . ILE A 1 91 ? -16.152 7.706 -0.635 1.00 89.25 91 ILE A CA 1
ATOM 694 C C . ILE A 1 91 ? -16.590 7.022 0.664 1.00 89.25 91 ILE A C 1
ATOM 696 O O . ILE A 1 91 ? -17.564 7.448 1.286 1.00 89.25 91 ILE A O 1
ATOM 700 N N . THR A 1 92 ? -15.868 5.985 1.095 1.00 86.06 92 THR A N 1
ATOM 701 C CA . THR A 1 92 ? -16.168 5.270 2.347 1.00 86.06 92 THR A CA 1
ATOM 702 C C . THR A 1 92 ? -16.004 6.171 3.569 1.00 86.06 92 THR A C 1
ATOM 704 O O . THR A 1 92 ? -16.855 6.142 4.458 1.00 86.06 92 THR A O 1
ATOM 707 N N . SER A 1 93 ? -14.984 7.035 3.585 1.00 83.56 93 SER A N 1
ATOM 708 C CA . SER A 1 93 ? -14.796 8.043 4.631 1.00 83.56 93 SER A CA 1
ATOM 709 C C . SER A 1 93 ? -15.966 9.031 4.691 1.00 83.56 93 SER A C 1
ATOM 711 O O . SER A 1 93 ? -16.526 9.244 5.766 1.00 83.56 93 SER A O 1
ATOM 713 N N . ILE A 1 94 ? -16.400 9.570 3.546 1.00 86.31 94 ILE A N 1
ATOM 714 C CA . ILE A 1 94 ? -17.543 10.492 3.467 1.00 86.31 94 ILE A CA 1
ATOM 715 C C . ILE A 1 94 ? -18.825 9.807 3.953 1.00 86.31 94 ILE A C 1
ATOM 717 O O . ILE A 1 94 ? -19.573 10.389 4.739 1.00 86.31 94 ILE A O 1
ATOM 721 N N . PHE A 1 95 ? -19.074 8.567 3.524 1.00 84.31 95 PHE A N 1
ATOM 722 C CA . PHE A 1 95 ? -20.257 7.809 3.930 1.00 84.31 95 PHE A CA 1
ATOM 723 C C . PHE A 1 95 ? -20.283 7.562 5.446 1.00 84.31 95 PHE A C 1
ATOM 725 O O . PHE A 1 95 ? -21.297 7.801 6.106 1.00 84.31 95 PHE A O 1
ATOM 732 N N . MET A 1 96 ? -19.151 7.155 6.024 1.00 78.94 96 MET A N 1
ATOM 733 C CA . MET A 1 96 ? -19.035 6.883 7.457 1.00 78.94 96 MET A CA 1
ATOM 734 C C . MET A 1 96 ? -19.193 8.152 8.309 1.00 78.94 96 MET A C 1
ATOM 736 O O . MET A 1 96 ? -19.855 8.102 9.344 1.00 78.94 96 MET A O 1
ATOM 740 N N . PHE A 1 97 ? -18.664 9.295 7.857 1.00 75.19 97 PHE A N 1
ATOM 741 C CA . PHE A 1 97 ? -18.853 10.584 8.534 1.00 75.19 97 PHE A CA 1
ATOM 742 C C . PHE A 1 97 ? -20.301 11.066 8.488 1.00 75.19 97 PHE A C 1
ATOM 744 O O . PHE A 1 97 ? -20.808 11.580 9.483 1.00 75.19 97 PHE A O 1
ATOM 751 N N . LYS A 1 98 ? -20.985 10.862 7.359 1.00 69.06 98 LYS A N 1
ATOM 752 C CA . LYS A 1 98 ? -22.385 11.262 7.209 1.00 69.06 98 LYS A CA 1
ATOM 753 C C . LYS A 1 98 ? -23.315 10.471 8.138 1.00 69.06 98 LYS A C 1
ATOM 755 O O . LYS A 1 98 ? -24.268 11.028 8.654 1.00 69.06 98 LYS A O 1
ATOM 760 N N . THR A 1 99 ? -22.976 9.215 8.430 1.00 59.94 99 THR A N 1
ATOM 761 C CA . THR A 1 99 ? -23.769 8.332 9.310 1.00 59.94 99 THR A CA 1
ATOM 762 C C . THR A 1 99 ? -23.605 8.647 10.812 1.00 59.94 99 THR A C 1
ATOM 764 O O . THR A 1 99 ? -24.302 8.065 11.630 1.00 59.94 99 THR A O 1
ATOM 767 N N . HIS A 1 100 ? -22.667 9.518 11.206 1.00 54.91 100 HIS A N 1
ATOM 768 C CA . HIS A 1 100 ? -22.443 9.912 12.611 1.00 54.91 100 HIS A CA 1
ATOM 769 C C . HIS A 1 100 ? -22.980 11.317 12.957 1.00 54.91 100 HIS A C 1
ATOM 771 O O . HIS A 1 100 ? -22.794 11.758 14.091 1.00 54.91 100 HIS A O 1
ATOM 777 N N . ILE A 1 101 ? -23.588 12.031 11.999 1.00 58.06 101 ILE A N 1
ATOM 778 C CA . ILE A 1 101 ? -24.105 13.405 12.178 1.00 58.06 101 ILE A CA 1
ATOM 779 C C . ILE A 1 101 ? -25.649 13.480 12.083 1.00 58.06 101 ILE A C 1
ATOM 781 O O . ILE A 1 101 ? -26.213 14.499 12.479 1.00 58.06 101 ILE A O 1
ATOM 785 N N . ASP A 1 102 ? -26.325 12.407 11.656 1.00 43.97 102 ASP A N 1
ATOM 786 C CA . ASP A 1 102 ? -27.790 12.248 11.747 1.00 43.97 102 ASP A CA 1
ATOM 787 C C . ASP A 1 102 ? -28.182 11.470 13.020 1.00 43.97 102 ASP A C 1
ATOM 789 O O . ASP A 1 102 ? -29.220 11.813 13.635 1.00 43.97 102 ASP A O 1
#

Radius of gyration: 18.95 Å; chains: 1; bounding box: 44×32×61 Å

InterPro domains:
  IPR000412 ABC-2 transporter [PR00164] (23-42)
  IPR000412 ABC-2 transporter [PR00164] (43-62)
  IPR013525 ABC-2 type transporter, transmembrane domain [PF01061] (2-65)
  IPR047817 ABC-2 type transporter, transmembrane domain, bacterial-type [PS51012] (1-100)
  IPR052902 ABC-2 integral membrane transporter [PTHR43027] (3-92)

Secondary structure (DSSP, 8-state):
-HHHHHHHTT--HHHHHHHHHHHHHHHHHHHTTSSS-TTTS-TTTHHHHHH-HHHHHHHHHHHHHHHSS--HHHHHHHHHHHHHHHHHHHHHHHHHHHTTT-

Foldseek 3Di:
DVVVVVVVVPPDPVNVVVVVVVVVVVVLCVLLCVVHNLVPDDPVSNVVNVVRLSVLVSVQVVCCVVVVDGDPVSVCVSVVSVVVVVVVVVVVVVVVVVVVPD